Protein AF-A0A160DUE2-F1 (afdb_monomer_lite)

Sequence (131 aa):
MTFVVVSSHEHATGKDLQQPGESVAVFAAKAPAQQRYAERLAAIAAAAQTLRAEDGEAGSTGWAVLLELPVPAVDVDEALETLEIIIEETDDVAGELGDLVLDYSGTVYAAGGDRPLAREQAIDNLQAWLT

Organism: NCBI:txid1300342

Foldseek 3Di:
DKKKKAKFKAKPVRHGPDDPPLGMDIGPDDVVLVVSQVVQVVVSVVVLVVQCVVPVFIKMKMKMWMFDQPDDDPGDVSVLVSVLCQLVVDPCLCPPVVVRTPDMWMWIRGSVDIDTDDPVVVSVVSNVVSD

Radius of gyration: 14.83 Å; chains: 1; bounding box: 33×27×43 Å

Structure (mmCIF, N/CA/C/O backbone):
data_AF-A0A160DUE2-F1
#
_entry.id   AF-A0A160DUE2-F1
#
loop_
_atom_site.group_PDB
_atom_site.id
_atom_site.type_symbol
_atom_site.label_atom_id
_atom_site.label_alt_id
_atom_site.label_comp_id
_atom_site.label_asym_id
_atom_site.label_entity_id
_atom_site.label_seq_id
_atom_site.pdbx_PDB_ins_code
_atom_site.Cartn_x
_atom_site.Cartn_y
_atom_site.Cartn_z
_atom_site.occupancy
_atom_site.B_iso_or_equiv
_atom_site.auth_seq_id
_atom_site.auth_comp_id
_atom_site.auth_asym_id
_atom_site.auth_atom_id
_atom_site.pdbx_PDB_model_num
ATOM 1 N N . MET A 1 1 ? -12.967 0.365 15.811 1.00 85.62 1 MET A N 1
ATOM 2 C CA . MET A 1 1 ? -12.230 -0.292 14.722 1.00 85.62 1 MET A CA 1
ATOM 3 C C . MET A 1 1 ? -11.942 0.762 13.679 1.00 85.62 1 MET A C 1
ATOM 5 O O . MET A 1 1 ? -12.840 1.540 13.363 1.00 85.62 1 MET A O 1
ATOM 9 N N . THR A 1 2 ? -10.700 0.803 13.218 1.00 95.75 2 THR A N 1
ATOM 10 C CA . THR A 1 2 ? -10.201 1.742 12.210 1.00 95.75 2 THR A CA 1
ATOM 11 C C . THR A 1 2 ? -9.542 0.926 11.105 1.00 95.75 2 THR A C 1
ATOM 13 O O . THR A 1 2 ? -8.960 -0.121 11.372 1.00 95.75 2 THR A O 1
ATOM 16 N N . PHE A 1 3 ? -9.662 1.378 9.863 1.00 97.19 3 PHE A N 1
ATOM 17 C CA . PHE A 1 3 ? -9.093 0.712 8.698 1.00 97.19 3 PHE A CA 1
ATOM 18 C C . PHE A 1 3 ? -7.922 1.529 8.175 1.00 97.19 3 PHE A C 1
ATOM 20 O O . PHE A 1 3 ? -8.043 2.745 8.019 1.00 97.19 3 PHE A O 1
ATOM 27 N N . VAL A 1 4 ? -6.809 0.867 7.886 1.00 96.69 4 VAL A N 1
ATOM 28 C CA . VAL A 1 4 ? -5.581 1.520 7.429 1.00 96.69 4 VAL A CA 1
ATOM 29 C C . VAL A 1 4 ? -5.201 0.951 6.076 1.00 96.69 4 VAL A C 1
ATOM 31 O O . VAL A 1 4 ? -5.179 -0.261 5.884 1.00 96.69 4 VAL A O 1
ATOM 34 N N . VAL A 1 5 ? -4.920 1.829 5.123 1.00 96.75 5 VAL A N 1
ATOM 35 C CA . VAL A 1 5 ? -4.316 1.450 3.847 1.00 96.75 5 VAL A CA 1
ATOM 36 C C . VAL A 1 5 ? -2.863 1.871 3.899 1.00 96.75 5 VAL A C 1
ATOM 38 O O . VAL A 1 5 ? -2.594 3.067 3.998 1.00 96.75 5 VAL A O 1
ATOM 41 N N . VAL A 1 6 ? -1.953 0.903 3.809 1.00 95.62 6 VAL A N 1
ATOM 42 C CA . VAL A 1 6 ? -0.519 1.160 3.645 1.00 95.62 6 VAL A CA 1
ATOM 43 C C . VAL A 1 6 ? -0.101 0.730 2.245 1.00 95.62 6 VAL A C 1
ATOM 45 O O . VAL A 1 6 ? -0.579 -0.279 1.728 1.00 95.62 6 VAL A O 1
ATOM 48 N N . SER A 1 7 ? 0.755 1.503 1.589 1.00 95.94 7 SER A N 1
ATOM 49 C CA . SER A 1 7 ? 1.272 1.175 0.264 1.00 95.94 7 SER A CA 1
ATOM 50 C C . SER A 1 7 ? 2.694 1.672 0.069 1.00 95.94 7 SER A C 1
ATOM 52 O O . SER A 1 7 ? 3.043 2.735 0.580 1.00 95.94 7 SER A O 1
ATOM 54 N N . SER A 1 8 ? 3.463 0.929 -0.726 1.00 95.38 8 SER A N 1
ATOM 55 C CA . SER A 1 8 ? 4.794 1.315 -1.199 1.00 95.38 8 SER A CA 1
ATOM 56 C C . SER A 1 8 ? 4.861 1.251 -2.730 1.00 95.38 8 SER A C 1
ATOM 58 O O . SER A 1 8 ? 4.233 0.380 -3.348 1.00 95.38 8 SER A O 1
ATOM 60 N N . HIS A 1 9 ? 5.619 2.152 -3.360 1.00 96.19 9 HIS A N 1
ATOM 61 C CA . HIS A 1 9 ? 6.040 2.025 -4.758 1.00 96.19 9 HIS A CA 1
ATOM 62 C C . HIS A 1 9 ? 7.482 2.487 -4.929 1.00 96.19 9 HIS A C 1
ATOM 64 O O . HIS A 1 9 ? 7.786 3.672 -4.863 1.00 96.19 9 HIS A O 1
ATOM 70 N N . GLU A 1 10 ? 8.364 1.541 -5.217 1.00 95.12 10 GLU A N 1
ATOM 71 C CA . GLU A 1 10 ? 9.802 1.766 -5.272 1.00 95.12 10 GLU A CA 1
ATOM 72 C C . GLU A 1 10 ? 10.358 1.414 -6.646 1.00 95.12 10 GLU A C 1
ATOM 74 O O . GLU A 1 10 ? 10.023 0.391 -7.246 1.00 95.12 10 GLU A O 1
ATOM 79 N N . HIS A 1 11 ? 11.263 2.246 -7.144 1.00 94.69 11 HIS A N 1
ATOM 80 C CA . HIS A 1 11 ? 12.100 1.918 -8.286 1.00 94.69 11 HIS A CA 1
ATOM 81 C C . HIS A 1 11 ? 13.023 0.738 -7.950 1.00 94.69 11 HIS A C 1
ATOM 83 O O . HIS A 1 11 ? 13.437 0.577 -6.805 1.00 94.69 11 HIS A O 1
ATOM 89 N N . ALA A 1 12 ? 13.471 -0.019 -8.952 1.00 91.25 12 ALA A N 1
ATOM 90 C CA . ALA A 1 12 ? 14.433 -1.116 -8.772 1.00 91.25 12 ALA A CA 1
ATOM 91 C C . ALA A 1 12 ? 15.774 -0.688 -8.131 1.00 91.25 12 ALA A C 1
ATOM 93 O O . ALA A 1 12 ? 16.545 -1.528 -7.679 1.00 91.25 12 ALA A O 1
ATOM 94 N N . THR A 1 13 ? 16.057 0.616 -8.081 1.00 90.75 13 THR A N 1
ATOM 95 C CA . THR A 1 13 ? 17.227 1.200 -7.404 1.00 90.75 13 THR A CA 1
ATOM 96 C C . THR A 1 13 ? 16.963 1.574 -5.940 1.00 90.75 13 THR A C 1
ATOM 98 O O . THR A 1 13 ? 17.814 2.213 -5.331 1.00 90.75 13 THR A O 1
ATOM 101 N N . GLY A 1 14 ? 15.781 1.267 -5.397 1.00 87.19 14 GLY A N 1
ATOM 102 C CA . GLY A 1 14 ? 15.354 1.647 -4.044 1.00 87.19 14 GLY A CA 1
ATOM 103 C C . GLY A 1 14 ? 14.887 3.100 -3.908 1.00 87.19 14 GLY A C 1
ATOM 104 O O . GLY A 1 14 ? 14.733 3.599 -2.800 1.00 87.19 14 GLY A O 1
ATOM 105 N N . LYS A 1 15 ? 14.691 3.817 -5.024 1.00 91.00 15 LYS A N 1
ATOM 106 C CA . LYS A 1 15 ? 14.132 5.175 -4.994 1.00 91.00 15 LYS A CA 1
ATOM 107 C C . LYS A 1 15 ? 12.619 5.089 -4.791 1.00 91.00 15 LYS A C 1
ATOM 109 O O . LYS A 1 15 ? 11.950 4.492 -5.631 1.00 91.00 15 LYS A O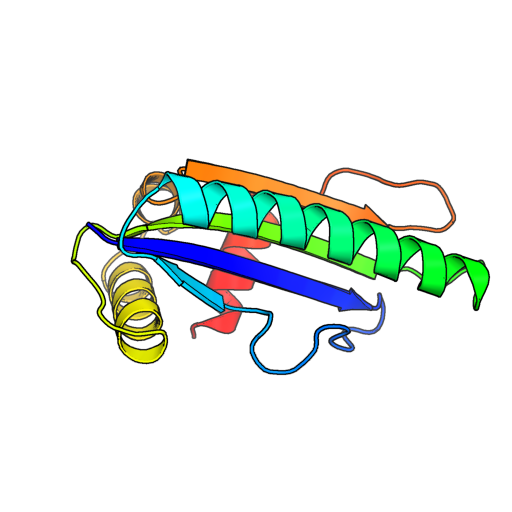 1
ATOM 114 N N . ASP A 1 16 ? 12.096 5.749 -3.765 1.00 92.06 16 ASP A N 1
ATOM 115 C CA . ASP A 1 16 ? 10.653 5.930 -3.582 1.00 92.06 16 ASP A CA 1
ATOM 116 C C . ASP A 1 16 ? 10.047 6.746 -4.743 1.00 92.06 16 ASP A C 1
ATOM 118 O O . ASP A 1 16 ? 10.600 7.767 -5.181 1.00 92.06 16 ASP A O 1
ATOM 122 N N . LEU A 1 17 ? 8.942 6.248 -5.291 1.00 93.12 17 LEU A N 1
ATOM 123 C CA . LEU A 1 17 ? 8.199 6.837 -6.403 1.00 93.12 17 LEU A CA 1
ATOM 124 C C . LEU A 1 17 ? 6.868 7.460 -5.962 1.00 93.12 17 LEU A C 1
ATOM 126 O O . LEU A 1 17 ? 6.190 8.078 -6.789 1.00 93.12 17 LEU A O 1
ATOM 130 N N . GLN A 1 18 ? 6.488 7.326 -4.693 1.00 92.44 18 GLN A N 1
ATOM 131 C CA . GLN A 1 18 ? 5.261 7.902 -4.158 1.00 92.44 18 GLN A CA 1
ATOM 132 C C . GLN A 1 18 ? 5.415 9.386 -3.836 1.00 92.44 18 GLN A C 1
ATOM 134 O O . GLN A 1 18 ? 6.503 9.903 -3.573 1.00 92.44 18 GLN A O 1
ATOM 139 N N . GLN A 1 19 ? 4.290 10.097 -3.854 1.00 89.06 19 GLN A N 1
ATOM 140 C CA . GLN A 1 19 ? 4.231 11.450 -3.315 1.00 89.06 19 GLN A CA 1
ATOM 141 C C . GLN A 1 19 ? 4.107 11.409 -1.783 1.00 89.06 19 GLN A C 1
ATOM 143 O O . GLN A 1 19 ? 3.492 10.485 -1.238 1.00 89.06 19 GLN A O 1
ATOM 148 N N . PRO A 1 20 ? 4.614 12.433 -1.070 1.00 83.56 20 PRO A N 1
ATOM 149 C CA . PRO A 1 20 ? 4.425 12.544 0.371 1.00 83.56 20 PRO A CA 1
ATOM 150 C C . PRO A 1 20 ? 2.948 12.415 0.771 1.00 83.56 20 PRO A C 1
ATOM 152 O O . PRO A 1 20 ? 2.084 13.090 0.209 1.00 83.56 20 PRO A O 1
ATOM 155 N N . GLY A 1 21 ? 2.665 11.549 1.747 1.00 83.25 21 GLY A N 1
ATOM 156 C CA . GLY A 1 21 ? 1.310 11.297 2.250 1.00 83.25 21 GLY A CA 1
ATOM 157 C C . GLY A 1 21 ? 0.479 10.299 1.432 1.00 83.25 21 GLY A C 1
ATOM 158 O O . GLY A 1 21 ? -0.677 10.058 1.771 1.00 83.25 21 GLY A O 1
ATOM 159 N N . GLU A 1 22 ? 1.021 9.690 0.371 1.00 89.00 22 GLU A N 1
ATOM 160 C CA . GLU A 1 22 ? 0.323 8.605 -0.334 1.00 89.00 22 GLU A CA 1
ATOM 161 C C . GLU A 1 22 ? 0.444 7.249 0.364 1.00 89.00 22 GLU A C 1
ATOM 163 O O . GLU A 1 22 ? -0.414 6.389 0.150 1.00 89.00 22 GLU A O 1
ATOM 168 N N . SER A 1 23 ? 1.493 7.069 1.170 1.00 91.94 23 SER A N 1
ATOM 169 C CA . SER A 1 23 ? 1.885 5.775 1.723 1.00 91.94 23 SER A CA 1
ATOM 170 C C . SER A 1 23 ? 0.906 5.245 2.759 1.00 91.94 23 SER A C 1
ATOM 172 O O . SER A 1 23 ? 0.688 4.041 2.784 1.00 91.94 23 SER A O 1
ATOM 174 N N . VAL A 1 24 ? 0.274 6.110 3.562 1.00 95.50 24 VAL A N 1
ATOM 175 C CA . VAL A 1 24 ? -0.632 5.696 4.644 1.00 95.50 24 VAL A CA 1
ATOM 176 C C . VAL A 1 24 ? -1.906 6.530 4.636 1.00 95.50 24 VAL A C 1
ATOM 178 O O . VAL A 1 24 ? -1.863 7.753 4.522 1.00 95.50 24 VAL A O 1
ATOM 181 N N . ALA A 1 25 ? -3.054 5.870 4.765 1.00 95.88 25 ALA A N 1
ATOM 182 C CA . ALA A 1 25 ? -4.347 6.524 4.919 1.00 95.88 25 ALA A CA 1
ATOM 183 C C . ALA A 1 25 ? -5.224 5.778 5.930 1.00 95.88 25 ALA A C 1
ATOM 185 O O . ALA A 1 25 ? -5.280 4.549 5.925 1.00 95.88 25 ALA A O 1
ATOM 186 N N . VAL A 1 26 ? -5.938 6.538 6.761 1.00 97.00 26 VAL A N 1
ATOM 187 C CA . VAL A 1 26 ? -6.721 6.032 7.895 1.00 97.00 26 VAL A CA 1
ATOM 188 C C . VAL A 1 26 ? -8.203 6.335 7.692 1.00 97.00 26 VAL A C 1
ATOM 190 O O . VAL A 1 26 ? -8.577 7.428 7.265 1.00 97.00 26 VAL A O 1
ATOM 193 N N . PHE A 1 27 ? -9.062 5.359 7.985 1.00 97.31 27 PHE A N 1
ATOM 194 C CA . PHE A 1 27 ? -10.497 5.429 7.728 1.00 97.31 27 PHE A CA 1
ATOM 195 C C . PHE A 1 27 ? -11.313 4.881 8.897 1.00 97.31 27 PHE A C 1
ATOM 197 O O . PHE A 1 27 ? -11.083 3.775 9.378 1.00 97.31 27 PHE A O 1
ATOM 204 N N . ALA A 1 28 ? -12.374 5.593 9.274 1.00 96.38 28 ALA A N 1
ATOM 205 C CA . ALA A 1 28 ? -13.329 5.127 10.283 1.00 96.38 28 ALA A CA 1
ATOM 206 C C . ALA A 1 28 ? -14.286 4.023 9.775 1.00 96.38 28 ALA A C 1
ATOM 208 O O . ALA A 1 28 ? -15.080 3.484 10.544 1.00 96.38 28 ALA A O 1
ATOM 209 N N . ALA A 1 29 ? -14.266 3.708 8.474 1.00 96.31 29 ALA A N 1
ATOM 210 C CA . ALA A 1 29 ? -15.165 2.737 7.858 1.00 96.31 29 ALA A CA 1
ATOM 211 C C . ALA A 1 29 ? -14.475 1.936 6.746 1.00 96.31 29 ALA A C 1
ATOM 213 O O . ALA A 1 29 ? -13.632 2.456 6.016 1.00 96.31 29 ALA A O 1
ATOM 214 N N . LYS A 1 30 ? -14.902 0.680 6.569 1.00 97.19 30 LYS A N 1
ATOM 215 C CA . LYS A 1 30 ? -14.295 -0.263 5.619 1.00 97.19 30 LYS A CA 1
ATOM 216 C C . LYS A 1 30 ? -14.462 0.148 4.157 1.00 97.19 30 LYS A C 1
ATOM 218 O O . LYS A 1 30 ? -13.520 0.052 3.384 1.00 97.19 30 LYS A O 1
ATOM 223 N N . ALA A 1 31 ? -15.650 0.611 3.770 1.00 98.00 31 ALA A N 1
ATOM 224 C CA . ALA A 1 31 ? -15.956 0.944 2.377 1.00 98.00 31 ALA A CA 1
ATOM 225 C C . ALA A 1 31 ? -15.015 2.011 1.768 1.00 98.00 31 ALA A C 1
ATOM 227 O O . ALA A 1 31 ? -14.438 1.741 0.714 1.00 98.00 31 ALA A O 1
ATOM 228 N N . PRO A 1 32 ? -14.788 3.184 2.398 1.00 98.06 32 PRO A N 1
ATOM 229 C CA . PRO A 1 32 ? -13.829 4.154 1.866 1.00 98.06 32 PRO A CA 1
ATOM 230 C C . PRO A 1 32 ? -12.380 3.643 1.902 1.00 98.06 32 PRO A C 1
ATOM 232 O O . PRO A 1 32 ? -11.609 3.971 1.005 1.00 98.06 32 PRO A O 1
ATOM 235 N N . ALA A 1 33 ? -12.018 2.787 2.865 1.00 97.88 33 ALA A N 1
ATOM 236 C CA . ALA A 1 33 ? -10.699 2.154 2.893 1.00 97.88 33 ALA A CA 1
ATOM 237 C C . ALA A 1 33 ? -10.496 1.200 1.703 1.00 97.88 33 ALA A C 1
ATOM 239 O O . ALA A 1 33 ? -9.469 1.255 1.032 1.00 97.88 33 ALA A O 1
ATOM 240 N N . GLN A 1 34 ? -11.500 0.381 1.376 1.00 98.38 34 GLN A N 1
ATOM 241 C CA . GLN A 1 34 ? -11.480 -0.494 0.197 1.00 98.38 34 GLN A CA 1
ATOM 242 C C . GLN A 1 34 ? -11.397 0.302 -1.108 1.00 98.38 34 GLN A C 1
ATOM 244 O O . GLN A 1 34 ? -10.669 -0.083 -2.022 1.00 98.38 34 GLN A O 1
ATOM 249 N N . GLN A 1 35 ? -12.111 1.428 -1.191 1.00 98.25 35 GLN A N 1
ATOM 250 C CA . GLN A 1 35 ? -12.001 2.327 -2.335 1.00 98.25 35 GLN A CA 1
ATOM 251 C C . GLN A 1 35 ? -10.574 2.880 -2.460 1.00 98.25 35 GLN A C 1
ATOM 253 O O . GLN A 1 35 ? -9.974 2.770 -3.529 1.00 98.25 35 GLN A O 1
ATOM 258 N N . ARG A 1 36 ? -9.999 3.408 -1.370 1.00 97.62 36 ARG A N 1
ATOM 259 C CA . ARG A 1 36 ? -8.626 3.934 -1.366 1.00 97.62 36 ARG A CA 1
ATOM 260 C C . ARG A 1 36 ? -7.596 2.872 -1.738 1.00 97.62 36 ARG A C 1
ATOM 262 O O . ARG A 1 36 ? -6.654 3.163 -2.471 1.00 97.62 36 ARG A O 1
ATOM 269 N N . TYR A 1 37 ? -7.776 1.656 -1.239 1.00 98.00 37 TYR A N 1
ATOM 270 C CA . TYR A 1 37 ? -6.935 0.510 -1.556 1.00 98.00 37 TYR A CA 1
ATOM 271 C C . TYR A 1 37 ? -6.922 0.225 -3.067 1.00 98.00 37 TYR A C 1
ATOM 273 O O . TYR A 1 37 ? -5.855 0.191 -3.683 1.00 98.00 37 TYR A O 1
ATOM 281 N N . ALA A 1 38 ? -8.099 0.133 -3.694 1.00 97.94 38 ALA A N 1
ATOM 282 C CA . ALA A 1 38 ? -8.214 -0.067 -5.138 1.00 97.94 38 ALA A CA 1
ATOM 283 C C . ALA A 1 38 ? -7.619 1.103 -5.947 1.00 97.94 38 ALA A C 1
ATOM 285 O O . ALA A 1 38 ? -6.910 0.883 -6.931 1.00 97.94 38 ALA A O 1
ATOM 286 N N . GLU A 1 39 ? -7.861 2.344 -5.515 1.00 97.31 39 GLU A N 1
ATOM 287 C CA . GLU A 1 39 ? -7.276 3.544 -6.126 1.00 97.31 39 GLU A CA 1
ATOM 288 C C . GLU A 1 39 ? -5.747 3.518 -6.073 1.00 97.31 39 GLU A C 1
ATOM 290 O O . GLU A 1 39 ? -5.094 3.847 -7.067 1.00 97.31 39 GLU A O 1
ATOM 295 N N . ARG A 1 40 ? -5.157 3.091 -4.947 1.00 97.19 40 ARG A N 1
ATOM 296 C CA . ARG A 1 40 ? -3.700 2.992 -4.839 1.00 97.19 40 ARG A CA 1
ATOM 297 C C . ARG A 1 40 ? -3.117 1.939 -5.756 1.00 97.19 40 ARG A C 1
ATOM 299 O O . ARG A 1 40 ? -2.133 2.237 -6.428 1.00 97.19 40 ARG A O 1
ATOM 306 N N . LEU A 1 41 ? -3.717 0.756 -5.833 1.00 96.94 41 LEU A N 1
ATOM 307 C CA . LEU A 1 41 ? -3.251 -0.282 -6.752 1.00 96.94 41 LEU A CA 1
ATOM 308 C C . LEU A 1 41 ? -3.279 0.200 -8.207 1.00 96.94 41 LEU A C 1
ATOM 310 O O . LEU A 1 41 ? -2.302 0.023 -8.935 1.00 96.94 41 LEU A O 1
ATOM 314 N N . ALA A 1 42 ? -4.360 0.871 -8.612 1.00 97.38 42 ALA A N 1
ATOM 315 C CA . ALA A 1 42 ? -4.478 1.435 -9.952 1.00 97.38 42 ALA A CA 1
ATOM 316 C C . ALA A 1 42 ? -3.414 2.512 -10.225 1.00 97.38 42 ALA A C 1
ATOM 318 O O . ALA A 1 42 ? -2.791 2.510 -11.286 1.00 97.38 42 ALA A O 1
ATOM 319 N N . ALA A 1 43 ? -3.172 3.406 -9.264 1.00 96.62 43 ALA A N 1
ATOM 320 C CA . ALA A 1 43 ? -2.174 4.463 -9.394 1.00 96.62 43 ALA A CA 1
ATOM 321 C C . ALA A 1 43 ? -0.736 3.916 -9.463 1.00 96.62 43 ALA A C 1
ATOM 323 O O . ALA A 1 43 ? 0.048 4.386 -10.284 1.00 96.62 43 ALA A O 1
ATOM 324 N N . ILE A 1 44 ? -0.404 2.893 -8.667 1.00 97.06 44 ILE A N 1
ATOM 325 C CA . ILE A 1 44 ? 0.892 2.195 -8.727 1.00 97.06 44 ILE A CA 1
ATOM 326 C C . ILE A 1 44 ? 1.088 1.558 -10.106 1.00 97.06 44 ILE A C 1
ATOM 328 O O . ILE A 1 44 ? 2.123 1.754 -10.741 1.00 97.06 44 ILE A O 1
ATOM 332 N N . ALA A 1 45 ? 0.087 0.822 -10.597 1.00 96.38 45 ALA A N 1
ATOM 333 C CA . ALA A 1 45 ? 0.165 0.171 -11.901 1.00 96.38 45 ALA A CA 1
ATOM 334 C C . ALA A 1 45 ? 0.336 1.193 -13.039 1.00 96.38 45 ALA A C 1
ATOM 336 O O . ALA A 1 45 ? 1.166 0.993 -13.926 1.00 96.38 45 ALA A O 1
ATOM 337 N N . ALA A 1 46 ? -0.396 2.310 -12.992 1.00 96.19 46 ALA A N 1
ATOM 338 C CA . ALA A 1 46 ? -0.260 3.394 -13.962 1.00 96.19 46 ALA A CA 1
ATOM 339 C C . ALA A 1 46 ? 1.137 4.036 -13.914 1.00 96.19 46 ALA A C 1
ATOM 341 O O . ALA A 1 46 ? 1.762 4.224 -14.955 1.00 96.19 46 ALA A O 1
ATOM 342 N N . ALA A 1 47 ? 1.666 4.314 -12.719 1.00 95.00 47 ALA A N 1
ATOM 343 C CA . ALA A 1 47 ? 3.009 4.868 -12.557 1.00 95.00 47 ALA A CA 1
ATOM 344 C C . ALA A 1 47 ? 4.096 3.908 -13.073 1.00 95.00 47 ALA A C 1
ATOM 346 O O . ALA A 1 47 ? 5.020 4.337 -13.761 1.00 95.00 47 ALA A O 1
ATOM 347 N N . ALA A 1 48 ? 3.962 2.603 -12.821 1.00 95.19 48 ALA A N 1
ATOM 348 C CA . ALA A 1 48 ? 4.876 1.590 -13.345 1.00 95.19 48 ALA A CA 1
ATOM 349 C C . ALA A 1 48 ? 4.813 1.448 -14.879 1.00 95.19 48 ALA A C 1
ATOM 351 O O . ALA A 1 48 ? 5.812 1.095 -15.509 1.00 95.19 48 ALA A O 1
ATOM 352 N N . GLN A 1 49 ? 3.654 1.702 -15.495 1.00 93.50 49 GLN A N 1
ATOM 353 C CA . GLN A 1 49 ? 3.521 1.763 -16.955 1.00 93.50 49 GLN A CA 1
ATOM 354 C C . GLN A 1 49 ? 4.197 3.011 -17.530 1.00 93.50 49 GLN A C 1
ATOM 356 O O . GLN A 1 49 ? 4.928 2.894 -18.509 1.00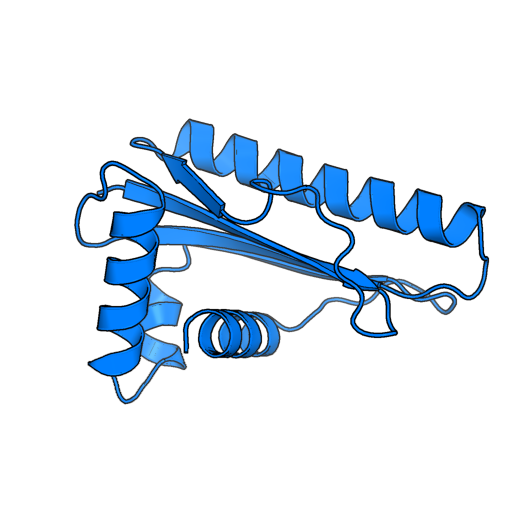 93.50 49 GLN A O 1
ATOM 361 N N . THR A 1 50 ? 4.002 4.179 -16.910 1.00 94.19 50 THR A N 1
ATOM 362 C CA . THR A 1 50 ? 4.676 5.426 -17.310 1.00 94.19 50 THR A CA 1
ATOM 363 C C . THR A 1 50 ? 6.190 5.283 -17.228 1.00 94.19 50 THR A C 1
ATOM 365 O O . THR A 1 50 ? 6.878 5.568 -18.202 1.00 94.19 50 THR A O 1
ATOM 368 N N . LEU A 1 51 ? 6.699 4.753 -16.111 1.00 92.38 51 LEU A N 1
ATOM 369 C CA . LEU A 1 51 ? 8.127 4.515 -15.911 1.00 92.38 51 LEU A CA 1
ATOM 370 C C . LEU A 1 51 ? 8.720 3.650 -17.036 1.00 92.38 51 LEU A C 1
ATOM 372 O O . LEU A 1 51 ? 9.750 3.999 -17.599 1.00 92.38 51 LEU A O 1
ATOM 376 N N . ARG A 1 52 ? 8.031 2.566 -17.413 1.00 90.56 52 ARG A N 1
ATOM 377 C CA . ARG A 1 52 ? 8.450 1.692 -18.521 1.00 90.56 52 ARG A CA 1
ATOM 378 C C . ARG A 1 52 ? 8.348 2.348 -19.896 1.00 90.56 52 ARG A C 1
ATOM 380 O O . ARG A 1 52 ? 9.117 2.019 -20.792 1.00 90.56 52 ARG A O 1
ATOM 387 N N . ALA A 1 53 ? 7.384 3.242 -20.097 1.00 90.88 53 ALA A N 1
ATOM 388 C CA . ALA A 1 53 ? 7.261 3.984 -21.348 1.00 90.88 53 ALA A CA 1
ATOM 389 C C . ALA A 1 53 ? 8.399 5.005 -21.525 1.00 90.88 53 ALA A C 1
ATOM 391 O O . ALA A 1 53 ? 8.809 5.270 -22.655 1.00 90.88 53 ALA A O 1
ATOM 392 N N . GLU A 1 54 ? 8.899 5.567 -20.423 1.00 92.38 54 GLU A N 1
ATOM 393 C CA . GLU A 1 54 ? 10.024 6.507 -20.404 1.00 92.38 54 GLU A CA 1
ATOM 394 C C . GLU A 1 54 ? 11.380 5.792 -20.492 1.00 92.38 54 GLU A C 1
ATOM 396 O O . GLU A 1 54 ? 12.273 6.251 -21.207 1.00 92.38 54 GLU A O 1
ATOM 401 N N . ASP A 1 55 ? 11.515 4.653 -19.813 1.00 88.25 55 ASP A N 1
ATOM 402 C CA . ASP A 1 55 ? 12.701 3.800 -19.816 1.00 88.25 55 ASP A CA 1
ATOM 403 C C . ASP A 1 55 ? 12.282 2.324 -19.894 1.00 88.25 55 ASP A C 1
ATOM 405 O O . ASP A 1 55 ? 11.824 1.729 -18.919 1.00 88.25 55 ASP A O 1
ATOM 409 N N . GLY A 1 56 ? 12.442 1.723 -21.078 1.00 81.31 56 GLY A N 1
ATOM 410 C CA . GLY A 1 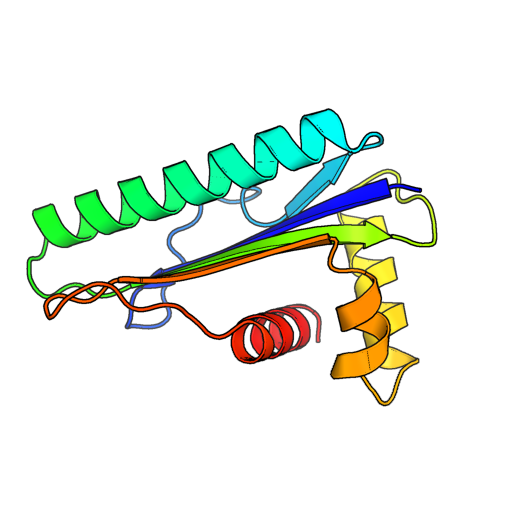56 ? 11.963 0.369 -21.385 1.00 81.31 56 GLY A CA 1
ATOM 411 C C . GLY A 1 56 ? 12.543 -0.742 -20.505 1.00 81.31 56 GLY A C 1
ATOM 412 O O . GLY A 1 56 ? 11.942 -1.812 -20.417 1.00 81.31 56 GLY A O 1
ATOM 413 N N . GLU A 1 57 ? 13.669 -0.488 -19.835 1.00 86.25 57 GLU A N 1
ATOM 414 C CA . GLU A 1 57 ? 14.308 -1.431 -18.911 1.00 86.25 57 GLU A CA 1
ATOM 415 C C . GLU A 1 57 ? 14.029 -1.102 -17.435 1.00 86.25 57 GLU A C 1
ATOM 417 O O . GLU A 1 57 ? 14.414 -1.866 -16.544 1.00 86.25 57 GLU A O 1
ATOM 422 N N . ALA A 1 58 ? 13.347 0.012 -17.143 1.00 87.00 58 ALA A N 1
ATOM 423 C CA . ALA A 1 58 ? 13.076 0.422 -15.776 1.00 87.00 58 ALA A CA 1
ATOM 424 C C . ALA A 1 58 ? 12.137 -0.561 -15.065 1.00 87.00 58 ALA A C 1
ATOM 426 O O . ALA A 1 58 ? 11.038 -0.892 -15.524 1.00 87.00 58 ALA A O 1
ATOM 427 N N . GLY A 1 59 ? 12.590 -1.020 -13.899 1.00 93.62 59 GLY A N 1
ATOM 428 C CA . GLY A 1 59 ? 11.829 -1.877 -13.001 1.00 93.62 59 GLY A CA 1
ATOM 429 C C . GLY A 1 59 ? 11.299 -1.107 -11.797 1.00 93.62 59 GLY A C 1
ATOM 430 O O . GLY A 1 59 ? 11.910 -0.142 -11.336 1.00 93.62 59 GLY A O 1
ATOM 431 N N . SER A 1 60 ? 10.181 -1.565 -11.245 1.00 96.44 60 SER A N 1
ATOM 432 C CA . SER A 1 60 ? 9.681 -1.096 -9.952 1.00 96.44 60 SER A CA 1
ATOM 433 C C . SER A 1 60 ? 8.942 -2.202 -9.210 1.00 96.44 60 SER A C 1
ATOM 435 O O . SER A 1 60 ? 8.490 -3.178 -9.805 1.00 96.44 60 SER A O 1
ATOM 437 N N . THR A 1 61 ? 8.801 -2.045 -7.905 1.00 96.38 61 THR A N 1
ATOM 438 C CA . THR A 1 61 ? 7.991 -2.912 -7.056 1.00 96.38 61 THR A CA 1
ATOM 439 C C . THR A 1 61 ? 6.938 -2.047 -6.402 1.00 96.38 61 THR A C 1
ATOM 441 O O . THR A 1 61 ? 7.264 -1.003 -5.849 1.00 96.38 61 THR A O 1
ATOM 444 N N . GLY A 1 62 ? 5.677 -2.455 -6.461 1.00 96.19 62 GLY A N 1
ATOM 445 C CA . GLY A 1 62 ? 4.617 -1.721 -5.790 1.00 96.19 62 GLY A CA 1
ATOM 446 C C . GLY A 1 62 ? 3.601 -2.646 -5.155 1.00 96.19 62 GLY A C 1
ATOM 447 O O . GLY A 1 62 ? 3.243 -3.675 -5.730 1.00 96.19 62 GLY A O 1
ATOM 448 N N . TRP A 1 63 ? 3.150 -2.281 -3.963 1.00 96.62 63 TRP A N 1
ATOM 449 C CA . TRP A 1 63 ? 2.209 -3.067 -3.182 1.00 96.62 63 TRP A CA 1
ATOM 450 C C . TRP A 1 63 ? 1.308 -2.179 -2.332 1.00 96.62 63 TRP A C 1
ATOM 452 O O . TRP A 1 63 ? 1.642 -1.038 -2.017 1.00 96.62 63 TRP A O 1
ATOM 462 N N . ALA A 1 64 ? 0.150 -2.719 -1.970 1.00 97.00 64 ALA A N 1
ATOM 463 C CA . ALA A 1 64 ? -0.746 -2.131 -0.992 1.00 97.00 64 ALA A CA 1
ATOM 464 C C . ALA A 1 64 ? -1.307 -3.220 -0.076 1.00 97.00 64 ALA A C 1
ATOM 466 O O . ALA A 1 64 ? -1.532 -4.361 -0.498 1.00 97.00 64 ALA A O 1
ATOM 467 N N . VAL A 1 65 ? -1.582 -2.838 1.165 1.00 95.75 65 VAL A N 1
ATOM 468 C CA . VAL A 1 65 ? -2.230 -3.658 2.183 1.00 95.75 65 VAL A CA 1
ATOM 469 C C . VAL A 1 65 ? -3.383 -2.874 2.800 1.00 95.75 65 VAL A C 1
ATOM 471 O O . VAL A 1 65 ? -3.281 -1.666 3.027 1.00 95.75 65 VAL A O 1
ATOM 474 N N . LEU A 1 66 ? -4.496 -3.561 3.033 1.00 96.75 66 LEU A N 1
ATOM 475 C CA . LEU A 1 66 ? -5.630 -3.059 3.796 1.00 96.75 66 LEU A CA 1
ATOM 476 C C . LEU A 1 66 ? -5.651 -3.777 5.143 1.00 96.75 66 LEU A C 1
ATOM 478 O O . LEU A 1 66 ? -5.761 -5.000 5.184 1.00 96.75 66 LEU A O 1
ATOM 482 N N . LEU A 1 67 ? -5.578 -3.009 6.223 1.00 95.44 67 LEU A N 1
ATOM 483 C CA . LEU A 1 67 ? -5.513 -3.481 7.602 1.00 95.44 67 LEU A CA 1
ATOM 484 C C . LEU A 1 67 ? -6.775 -3.066 8.368 1.00 95.44 67 LEU A C 1
ATOM 486 O O . LEU A 1 67 ? -7.345 -2.001 8.112 1.00 95.44 67 LEU A O 1
ATOM 490 N N . GLU A 1 68 ? -7.184 -3.878 9.335 1.00 95.81 68 GLU A N 1
ATOM 491 C CA . GLU A 1 68 ? -8.179 -3.541 10.353 1.00 95.81 68 GLU A CA 1
ATOM 492 C C . GLU A 1 68 ? -7.503 -3.500 11.722 1.00 95.81 68 GLU A C 1
ATOM 494 O O . GLU A 1 68 ? -7.066 -4.525 12.235 1.00 95.81 68 GLU A O 1
ATOM 499 N N . LEU A 1 69 ? -7.410 -2.309 12.317 1.00 93.38 69 LEU A N 1
ATOM 500 C CA . LEU A 1 69 ? -6.799 -2.148 13.630 1.00 93.38 69 LEU A CA 1
ATOM 501 C C . LEU A 1 69 ? -7.757 -2.595 14.746 1.00 93.38 69 LEU A C 1
ATOM 503 O O . LEU A 1 69 ? -8.945 -2.223 14.728 1.00 93.38 69 LEU A O 1
ATOM 507 N N . PRO A 1 70 ? -7.240 -3.308 15.768 1.00 88.38 70 PRO A N 1
ATOM 508 C CA . PRO A 1 70 ? -8.037 -3.753 16.910 1.00 88.38 70 PRO A CA 1
ATOM 509 C C . PRO A 1 70 ? -8.467 -2.573 17.793 1.00 88.38 70 PRO A C 1
ATOM 511 O O . PRO A 1 70 ? -9.536 -2.606 18.409 1.00 88.38 70 PRO A O 1
ATOM 514 N N . VAL A 1 71 ? -7.675 -1.496 17.800 1.00 88.75 71 VAL A N 1
ATOM 515 C CA . VAL A 1 71 ? -7.941 -0.246 18.517 1.00 88.75 71 VAL A CA 1
ATOM 516 C C . VAL A 1 71 ? -8.258 0.861 17.502 1.00 88.75 71 VAL A C 1
ATOM 518 O O . VAL A 1 71 ? -7.635 0.920 16.441 1.00 88.75 71 VAL A O 1
ATOM 521 N N . PRO A 1 72 ? -9.270 1.716 17.746 1.00 91.44 72 PRO A N 1
ATOM 522 C CA . PRO A 1 72 ? -9.512 2.862 16.881 1.00 91.44 72 PRO A CA 1
ATOM 523 C C . PRO A 1 72 ? -8.340 3.850 16.938 1.00 91.44 72 PRO A C 1
ATOM 525 O O . PRO A 1 72 ? -8.029 4.325 18.021 1.00 91.44 72 PRO A O 1
ATOM 528 N N . ALA A 1 73 ? -7.782 4.197 15.781 1.00 92.75 73 ALA A N 1
ATOM 529 C CA . ALA A 1 73 ? -6.874 5.330 15.608 1.00 92.75 73 ALA A CA 1
ATOM 530 C C . ALA A 1 73 ? -7.612 6.516 14.968 1.00 92.75 73 ALA A C 1
ATOM 532 O O . ALA A 1 73 ? -8.476 6.317 14.099 1.00 92.75 73 ALA A O 1
ATOM 533 N N . VAL A 1 74 ? -7.294 7.732 15.412 1.00 90.06 74 VAL A N 1
ATOM 534 C CA . VAL A 1 74 ? -7.910 8.994 14.976 1.00 90.06 74 VAL A CA 1
ATOM 535 C C 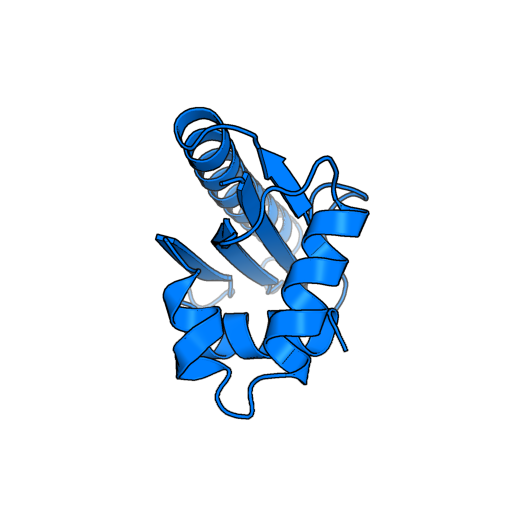. VAL A 1 74 ? -7.167 9.599 13.784 1.00 90.06 74 VAL A C 1
ATOM 537 O O . VAL A 1 74 ? -7.792 10.240 12.934 1.00 90.06 74 VAL A O 1
ATOM 540 N N . ASP A 1 75 ? -5.861 9.365 13.687 1.00 93.50 75 ASP A N 1
ATOM 541 C CA . ASP A 1 75 ? -5.000 9.860 12.617 1.00 93.50 75 ASP A CA 1
ATOM 542 C C . ASP A 1 75 ? -3.921 8.840 12.212 1.00 93.50 75 ASP A C 1
ATOM 544 O O . ASP A 1 75 ? -3.947 7.677 12.619 1.00 93.50 75 ASP A O 1
ATOM 548 N N . VAL A 1 76 ? -3.036 9.264 11.305 1.00 93.75 76 VAL A N 1
ATOM 549 C CA . VAL A 1 76 ? -1.949 8.433 10.775 1.00 93.75 76 VAL A CA 1
ATOM 550 C C . VAL A 1 76 ? -0.930 8.110 11.859 1.00 93.75 76 VAL A C 1
ATOM 552 O O . VAL A 1 76 ? -0.501 6.966 11.925 1.00 93.75 76 VAL A O 1
ATOM 555 N N . ASP A 1 77 ? -0.572 9.074 12.704 1.00 93.50 77 ASP A N 1
ATOM 556 C CA . ASP A 1 77 ? 0.485 8.895 13.699 1.00 93.50 77 ASP A CA 1
ATOM 557 C C . ASP A 1 77 ? 0.055 7.853 14.743 1.00 93.50 77 ASP A C 1
ATOM 559 O O . ASP A 1 77 ? 0.781 6.894 14.984 1.00 93.50 77 ASP A O 1
ATOM 563 N N . GLU A 1 78 ? -1.176 7.948 15.257 1.00 94.56 78 GLU A N 1
ATOM 564 C CA . GLU A 1 78 ? -1.734 6.961 1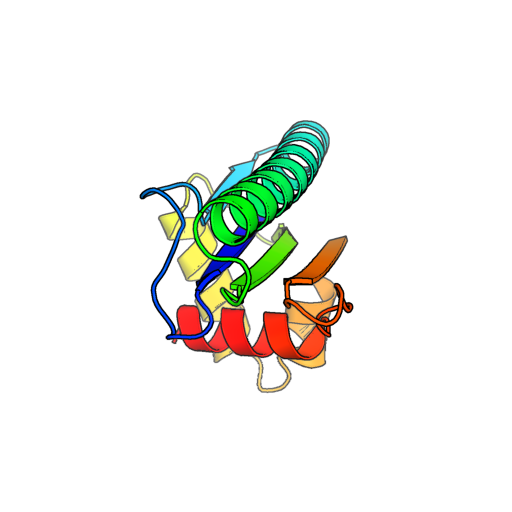6.195 1.00 94.56 78 GLU A CA 1
ATOM 565 C C . GLU A 1 78 ? -1.901 5.574 15.548 1.00 94.56 78 GLU A C 1
ATOM 567 O O . GLU A 1 78 ? -1.711 4.539 16.191 1.00 94.56 78 GLU A O 1
ATOM 572 N N . ALA A 1 79 ? -2.248 5.526 14.256 1.00 92.88 79 ALA A N 1
ATOM 573 C CA . ALA A 1 79 ? -2.349 4.266 13.525 1.00 92.88 79 ALA A CA 1
ATOM 574 C C . ALA A 1 79 ? -0.982 3.591 13.359 1.00 92.88 79 ALA A C 1
ATOM 576 O O . ALA A 1 79 ? -0.896 2.369 13.469 1.00 92.88 79 ALA A O 1
ATOM 577 N N . LEU A 1 80 ? 0.068 4.372 13.094 1.00 91.62 80 LEU A N 1
ATOM 578 C CA . LEU A 1 80 ? 1.436 3.877 12.975 1.00 91.62 80 LEU A CA 1
ATOM 579 C C . LEU A 1 80 ? 1.989 3.429 14.324 1.00 91.62 80 LEU A C 1
ATOM 581 O O . LEU A 1 80 ? 2.498 2.318 14.399 1.00 91.62 80 LEU A O 1
ATOM 585 N N . GLU A 1 81 ? 1.786 4.213 15.382 1.00 91.25 81 GLU A N 1
ATOM 586 C CA . GLU A 1 81 ? 2.151 3.833 16.752 1.00 91.25 81 GLU A CA 1
ATOM 587 C C . GLU A 1 81 ? 1.452 2.529 17.168 1.00 91.25 81 GLU A C 1
ATOM 589 O O . GLU A 1 81 ? 2.074 1.623 17.713 1.00 91.25 81 GLU A O 1
ATOM 594 N N . THR A 1 82 ? 0.165 2.369 16.836 1.00 90.62 82 THR A N 1
ATOM 595 C CA . THR A 1 82 ? -0.565 1.118 17.106 1.00 90.62 82 THR A CA 1
ATOM 596 C C . THR A 1 82 ? 0.053 -0.074 16.370 1.00 90.62 82 THR A C 1
ATOM 598 O O . THR A 1 82 ? 0.141 -1.164 16.932 1.00 90.62 82 THR A O 1
ATOM 601 N N . LEU A 1 83 ? 0.457 0.104 15.108 1.00 88.81 83 LEU A N 1
ATOM 602 C CA . LEU A 1 83 ? 1.094 -0.957 14.324 1.00 88.81 83 LEU A CA 1
ATOM 603 C C . LEU A 1 83 ? 2.493 -1.294 14.851 1.00 88.81 83 LEU A C 1
ATOM 605 O O . LEU A 1 83 ? 2.833 -2.472 14.917 1.00 88.81 83 LEU A O 1
ATOM 609 N N . GLU A 1 84 ? 3.268 -0.284 15.240 1.00 88.19 84 GLU A N 1
ATOM 610 C CA . GLU A 1 84 ? 4.587 -0.434 15.859 1.00 88.19 84 GLU A CA 1
ATOM 611 C C . GLU A 1 84 ? 4.484 -1.238 17.160 1.00 88.19 84 GLU A C 1
ATOM 613 O O . GLU A 1 84 ? 5.139 -2.267 17.277 1.00 88.19 84 GLU A O 1
ATOM 618 N N . ILE A 1 85 ? 3.569 -0.874 18.069 1.00 86.88 85 ILE A N 1
ATOM 619 C CA . ILE A 1 85 ? 3.332 -1.611 19.324 1.00 86.88 85 ILE A CA 1
ATOM 620 C C . ILE A 1 85 ? 2.992 -3.078 19.049 1.00 86.88 85 ILE A C 1
ATOM 622 O O . ILE A 1 85 ? 3.546 -3.967 19.687 1.00 86.88 85 ILE A O 1
ATOM 626 N N . ILE A 1 86 ? 2.106 -3.357 18.087 1.00 83.50 86 ILE A N 1
ATOM 627 C CA . ILE A 1 86 ? 1.741 -4.740 17.743 1.00 83.50 86 ILE A CA 1
ATOM 628 C C . ILE A 1 86 ? 2.962 -5.510 17.226 1.00 83.50 86 ILE A C 1
ATOM 630 O O . ILE A 1 86 ? 3.131 -6.679 17.552 1.00 83.50 86 ILE A O 1
ATOM 634 N N . ILE A 1 87 ? 3.836 -4.880 16.444 1.00 78.56 87 ILE A N 1
ATOM 635 C CA . ILE A 1 87 ? 5.061 -5.520 15.951 1.00 78.56 87 ILE A CA 1
ATOM 636 C C . ILE A 1 87 ? 6.074 -5.745 17.081 1.00 78.56 87 ILE A C 1
ATOM 638 O O . ILE A 1 87 ? 6.709 -6.794 17.114 1.00 78.56 87 ILE A O 1
ATOM 642 N N . GLU A 1 88 ? 6.240 -4.787 17.992 1.00 80.19 88 GLU A N 1
ATOM 643 C CA . GLU A 1 88 ? 7.203 -4.874 19.095 1.00 80.19 88 GLU A CA 1
ATOM 644 C C . GLU A 1 88 ? 6.773 -5.852 20.194 1.00 80.19 88 GLU A C 1
ATOM 646 O O . GLU A 1 88 ? 7.608 -6.561 20.757 1.00 80.19 88 GLU A O 1
ATOM 651 N N . GLU A 1 89 ? 5.481 -5.890 20.521 1.00 78.44 89 GLU A N 1
ATOM 652 C CA . GLU A 1 89 ? 4.945 -6.750 21.580 1.00 78.44 89 GLU A CA 1
ATOM 653 C C . GLU A 1 89 ? 4.743 -8.201 21.122 1.00 78.44 89 GLU A C 1
ATOM 655 O O . GLU A 1 89 ? 4.569 -9.089 21.964 1.00 78.44 89 GLU A O 1
ATOM 660 N N . THR A 1 90 ? 4.824 -8.464 19.813 1.00 64.62 90 THR A N 1
ATOM 661 C CA . THR A 1 90 ? 4.598 -9.794 19.246 1.00 64.62 90 THR A CA 1
ATOM 662 C C . THR A 1 90 ? 5.854 -10.356 18.583 1.00 64.62 90 THR A C 1
ATOM 664 O O . THR A 1 90 ? 6.262 -9.926 17.510 1.00 64.62 90 THR A O 1
ATOM 667 N N . ASP A 1 91 ? 6.411 -11.428 19.155 1.00 59.91 91 ASP A N 1
ATOM 668 C CA . ASP A 1 91 ? 7.525 -12.187 18.555 1.00 59.91 91 ASP A CA 1
ATOM 669 C C . ASP A 1 91 ? 7.132 -12.930 17.245 1.00 59.91 91 ASP A C 1
ATOM 671 O O . ASP A 1 91 ? 7.992 -13.519 16.585 1.00 59.91 91 ASP A O 1
ATOM 675 N N . ASP A 1 92 ? 5.843 -12.934 16.862 1.00 64.62 92 ASP A N 1
ATOM 676 C CA . ASP A 1 92 ? 5.294 -13.598 15.666 1.00 64.62 92 ASP A CA 1
ATOM 677 C C . ASP A 1 92 ? 4.481 -12.635 14.781 1.00 64.62 92 ASP A C 1
ATOM 679 O O . ASP A 1 92 ? 3.247 -12.604 14.778 1.00 64.62 92 ASP A O 1
ATOM 683 N N . VAL A 1 93 ? 5.209 -11.860 13.977 1.00 57.97 93 VAL A N 1
ATOM 684 C CA . VAL A 1 93 ? 4.651 -10.900 13.011 1.00 57.97 93 VAL A CA 1
ATOM 685 C C . VAL A 1 93 ? 3.827 -11.591 11.916 1.00 57.97 93 VAL A C 1
ATOM 687 O O . VAL A 1 93 ? 2.857 -11.022 11.414 1.00 57.97 93 VAL A O 1
ATOM 690 N N . ALA A 1 94 ? 4.155 -12.837 11.557 1.00 59.84 94 ALA A N 1
ATOM 691 C CA . ALA A 1 94 ? 3.387 -13.591 10.566 1.00 59.84 94 ALA A CA 1
ATOM 692 C C . ALA A 1 94 ? 1.989 -13.976 11.086 1.00 59.84 94 ALA A C 1
ATOM 694 O O . ALA A 1 94 ? 1.057 -14.085 10.285 1.00 59.84 94 ALA A O 1
ATOM 695 N N . GLY A 1 95 ? 1.849 -14.148 12.405 1.00 64.00 95 GLY A N 1
ATOM 696 C CA . GLY A 1 95 ? 0.579 -14.356 13.093 1.00 64.00 95 GLY A CA 1
ATOM 697 C C . GLY A 1 95 ? -0.224 -13.065 13.235 1.00 64.00 95 GLY A C 1
ATOM 698 O O . GLY A 1 95 ? -1.201 -12.860 12.519 1.00 64.00 95 GLY A O 1
ATOM 699 N N . GLU A 1 96 ? 0.188 -12.167 14.132 1.00 67.75 96 GLU A N 1
ATOM 700 C CA . GLU A 1 96 ? -0.696 -11.077 14.574 1.00 67.75 96 GLU A CA 1
ATOM 701 C C . GLU A 1 96 ? -0.836 -9.940 13.562 1.00 67.75 96 GLU A C 1
ATOM 703 O O . GLU A 1 96 ? -1.956 -9.519 13.274 1.00 67.75 96 GLU A O 1
ATOM 708 N N . LEU A 1 97 ? 0.254 -9.485 12.931 1.00 73.94 97 LEU A N 1
ATOM 709 C CA . LEU A 1 97 ? 0.141 -8.510 11.838 1.00 73.94 97 LEU A CA 1
ATOM 710 C C . LEU A 1 97 ? -0.588 -9.139 10.643 1.00 73.94 97 LEU A C 1
ATOM 712 O O . LEU A 1 97 ? -1.374 -8.475 9.966 1.00 73.94 97 LEU A O 1
ATOM 716 N N . GLY A 1 98 ? -0.369 -10.438 10.416 1.00 75.75 98 GLY A N 1
ATOM 717 C CA . GLY A 1 98 ? -1.088 -11.241 9.434 1.00 75.75 98 GLY A CA 1
ATOM 718 C C . GLY A 1 98 ? -2.606 -11.245 9.643 1.00 75.75 98 GLY A C 1
ATOM 719 O O . GLY A 1 98 ? -3.341 -11.137 8.655 1.00 75.75 98 GLY A O 1
ATOM 720 N N . ASP A 1 99 ? -3.058 -11.303 10.894 1.00 84.12 99 ASP A N 1
ATOM 721 C CA . ASP A 1 99 ? -4.471 -11.288 11.283 1.00 84.12 99 ASP A CA 1
ATOM 722 C C . ASP A 1 99 ? -5.135 -9.918 11.080 1.00 84.12 99 ASP A C 1
ATOM 724 O O . ASP A 1 99 ? -6.342 -9.847 10.836 1.00 84.12 99 ASP A O 1
ATOM 728 N N . LEU A 1 100 ? -4.360 -8.826 11.108 1.00 89.06 100 LEU A N 1
ATOM 729 C CA . LEU A 1 100 ? -4.879 -7.486 10.810 1.00 89.06 100 LEU A CA 1
ATOM 730 C C . LEU A 1 100 ? -5.148 -7.280 9.315 1.00 89.06 100 LEU A C 1
ATOM 732 O O . LEU A 1 100 ? -5.944 -6.414 8.944 1.00 89.06 100 LEU A O 1
ATOM 736 N N . VAL A 1 101 ? -4.471 -8.025 8.436 1.00 91.12 101 VAL A N 1
ATOM 737 C CA . VAL A 1 101 ? -4.581 -7.844 6.982 1.00 91.12 101 VAL A CA 1
ATOM 738 C C . VAL A 1 101 ? -5.911 -8.385 6.474 1.00 91.12 101 VAL A C 1
ATOM 740 O O . VAL A 1 101 ? -6.154 -9.590 6.420 1.00 91.12 101 VAL A O 1
ATOM 743 N N . LEU A 1 102 ? -6.739 -7.475 5.976 1.00 94.44 102 LEU A N 1
ATOM 744 C CA . LEU A 1 102 ? -7.964 -7.805 5.263 1.00 94.44 102 LEU A CA 1
ATOM 745 C C . LEU A 1 102 ? -7.722 -8.123 3.787 1.00 94.44 102 LEU A C 1
ATOM 747 O O . LEU A 1 102 ? -8.447 -8.939 3.220 1.00 94.44 102 LEU A O 1
ATOM 751 N N . ASP A 1 103 ? -6.769 -7.435 3.154 1.00 95.88 103 ASP A N 1
ATOM 752 C CA . ASP A 1 103 ? -6.434 -7.629 1.742 1.00 95.88 103 ASP A CA 1
ATOM 753 C C . ASP A 1 103 ? -4.989 -7.207 1.442 1.00 95.88 103 ASP A C 1
ATOM 755 O O . ASP A 1 103 ? -4.441 -6.302 2.078 1.00 95.88 103 ASP A O 1
ATOM 759 N N . TYR A 1 104 ? -4.380 -7.852 0.451 1.00 95.00 104 TYR A N 1
ATOM 760 C CA . TYR A 1 104 ? -3.021 -7.587 -0.003 1.00 95.00 104 TYR A CA 1
ATOM 761 C C . TYR A 1 104 ? -2.891 -7.817 -1.508 1.00 95.00 104 TYR A C 1
ATOM 763 O O . TYR A 1 104 ? -3.323 -8.833 -2.047 1.00 95.00 104 TYR A O 1
ATOM 771 N N . SER A 1 105 ? -2.193 -6.896 -2.171 1.00 97.12 105 SER A N 1
ATOM 772 C CA . SER A 1 105 ? -1.795 -7.060 -3.562 1.00 97.12 105 SER A CA 1
ATOM 773 C C . SER A 1 105 ? -0.463 -6.367 -3.780 1.00 97.12 105 SER A C 1
ATOM 775 O O . SER A 1 105 ? -0.284 -5.204 -3.418 1.00 97.12 105 SER A O 1
ATOM 777 N N . GLY A 1 106 ? 0.458 -7.073 -4.424 1.00 96.62 106 GLY A N 1
ATOM 778 C CA . GLY A 1 106 ? 1.762 -6.547 -4.775 1.00 96.62 106 GLY A CA 1
ATOM 779 C C . GLY A 1 106 ? 2.264 -7.129 -6.083 1.00 96.62 106 GLY A C 1
ATOM 780 O O . GLY A 1 106 ? 1.990 -8.280 -6.426 1.00 96.62 106 GLY A O 1
ATOM 781 N N . THR A 1 107 ? 3.027 -6.318 -6.803 1.00 97.56 107 THR A N 1
ATOM 782 C CA . THR A 1 107 ? 3.544 -6.648 -8.126 1.00 97.56 107 THR A CA 1
ATOM 783 C C . THR A 1 107 ? 4.973 -6.148 -8.251 1.00 97.56 107 THR A C 1
ATOM 785 O O . THR A 1 107 ? 5.289 -5.006 -7.914 1.00 97.56 107 THR A O 1
ATOM 788 N N . VAL A 1 108 ? 5.835 -7.007 -8.784 1.00 96.62 108 VAL A N 1
ATOM 789 C CA . VAL A 1 108 ? 7.119 -6.607 -9.352 1.00 96.62 108 VAL A CA 1
ATOM 790 C C . VAL A 1 108 ? 6.888 -6.328 -10.831 1.00 96.62 108 VAL A C 1
ATOM 792 O O . VAL A 1 108 ? 6.562 -7.235 -11.598 1.00 96.62 108 VAL A O 1
ATOM 795 N N . TYR A 1 109 ? 7.051 -5.070 -11.213 1.00 95.81 109 TYR A N 1
ATOM 796 C CA . TYR A 1 109 ? 6.948 -4.579 -12.577 1.00 95.81 109 TYR A CA 1
ATOM 797 C C . TYR A 1 109 ? 8.335 -4.606 -13.215 1.00 95.81 109 TYR A C 1
ATOM 799 O O . TYR A 1 109 ? 9.211 -3.825 -12.841 1.00 95.81 109 TYR A O 1
ATOM 807 N N . ALA A 1 110 ? 8.552 -5.514 -14.163 1.00 92.94 110 ALA A N 1
ATOM 808 C CA . ALA A 1 110 ? 9.843 -5.698 -14.822 1.00 92.94 110 ALA A CA 1
ATOM 809 C C . ALA A 1 110 ? 9.696 -5.691 -16.348 1.00 92.94 110 ALA A C 1
ATOM 811 O O . ALA A 1 110 ? 8.631 -6.004 -16.884 1.00 92.94 110 ALA A O 1
ATOM 812 N N . ALA A 1 111 ? 10.787 -5.388 -17.057 1.00 86.75 111 ALA A N 1
ATOM 813 C CA . ALA A 1 111 ? 10.830 -5.406 -18.522 1.00 86.75 111 ALA A CA 1
ATOM 814 C C . ALA A 1 111 ? 10.466 -6.786 -19.107 1.00 86.75 111 ALA A C 1
ATOM 816 O O . ALA A 1 111 ? 9.756 -6.885 -20.104 1.00 86.75 111 ALA A O 1
ATOM 817 N N . GLY A 1 112 ? 10.884 -7.865 -18.434 1.00 87.50 112 GLY A N 1
ATOM 818 C CA . GLY A 1 112 ? 10.574 -9.249 -18.812 1.00 87.50 112 GLY A CA 1
ATOM 819 C C . GLY A 1 112 ? 9.150 -9.715 -18.483 1.00 87.50 112 GLY A C 1
ATOM 820 O O . GLY A 1 112 ? 8.824 -10.873 -18.744 1.00 87.50 112 GLY A O 1
ATOM 821 N N . GLY A 1 113 ? 8.316 -8.846 -17.910 1.00 90.06 113 GLY A N 1
ATOM 822 C CA . GLY A 1 113 ? 6.946 -9.148 -17.514 1.00 90.06 113 GLY A CA 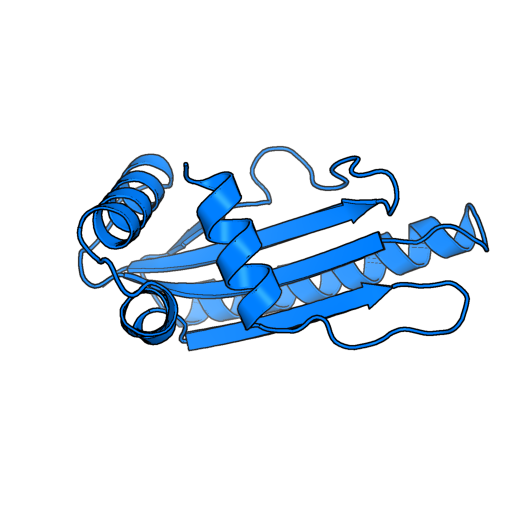1
ATOM 823 C C . GLY A 1 113 ? 6.698 -8.952 -16.024 1.00 90.06 113 GLY A C 1
ATOM 824 O O . GLY A 1 113 ? 7.596 -9.076 -15.187 1.00 90.06 113 GLY A O 1
ATOM 825 N N . ASP A 1 114 ? 5.443 -8.653 -15.710 1.00 95.81 114 ASP A N 1
ATOM 826 C CA . ASP A 1 114 ? 4.993 -8.435 -14.343 1.00 95.81 114 ASP A CA 1
ATOM 827 C C . ASP A 1 114 ? 4.838 -9.778 -13.627 1.00 95.81 114 ASP A C 1
ATOM 829 O O . ASP A 1 114 ? 4.373 -10.767 -14.202 1.00 95.81 114 ASP A O 1
ATOM 833 N N . ARG A 1 115 ? 5.220 -9.817 -12.352 1.00 96.38 115 ARG A N 1
ATOM 834 C CA . ARG A 1 115 ? 5.056 -10.996 -11.495 1.00 96.38 115 ARG A CA 1
ATOM 835 C C . ARG A 1 115 ? 4.517 -10.587 -10.128 1.00 96.38 115 ARG A C 1
ATOM 837 O O . ARG A 1 115 ? 4.833 -9.488 -9.671 1.00 96.38 115 ARG A O 1
ATOM 844 N N . PRO A 1 116 ? 3.743 -11.451 -9.455 1.00 96.44 116 PRO A N 1
ATOM 845 C CA . PRO A 1 116 ? 3.264 -11.151 -8.114 1.00 96.44 116 PRO A CA 1
ATOM 846 C C . PRO A 1 116 ? 4.441 -10.945 -7.152 1.00 96.44 116 PRO A C 1
ATOM 848 O O . PRO A 1 116 ? 5.457 -11.647 -7.227 1.00 96.44 116 PRO A O 1
ATOM 851 N N . LEU A 1 117 ? 4.290 -9.976 -6.255 1.00 94.38 117 LEU A N 1
ATOM 852 C CA . LEU A 1 117 ? 5.110 -9.839 -5.058 1.00 94.38 117 LEU A CA 1
ATOM 853 C C . LEU A 1 117 ? 4.460 -10.666 -3.944 1.00 94.38 117 LEU A C 1
ATOM 855 O O . LEU A 1 117 ? 3.240 -10.653 -3.790 1.00 94.38 117 LEU A O 1
ATOM 859 N N . ALA A 1 118 ? 5.273 -11.417 -3.204 1.00 91.88 118 ALA A N 1
ATOM 860 C CA . ALA A 1 118 ? 4.785 -12.229 -2.097 1.00 91.88 118 ALA A CA 1
ATOM 861 C C . ALA A 1 118 ? 4.289 -11.336 -0.952 1.00 91.88 118 ALA A C 1
ATOM 863 O O . ALA A 1 118 ? 4.914 -10.320 -0.637 1.00 91.88 118 ALA A O 1
ATOM 864 N N . ARG A 1 119 ? 3.187 -11.742 -0.317 1.00 88.44 119 ARG A N 1
ATOM 865 C CA . ARG A 1 119 ? 2.593 -11.020 0.814 1.00 88.44 119 ARG A CA 1
ATOM 866 C C . ARG A 1 119 ? 3.564 -10.927 1.981 1.00 88.44 119 ARG A C 1
ATOM 868 O O . ARG A 1 119 ? 3.701 -9.862 2.565 1.00 88.44 119 ARG A O 1
ATOM 875 N N . GLU A 1 120 ? 4.249 -12.023 2.272 1.00 85.88 120 GLU A N 1
ATOM 876 C CA . GLU A 1 120 ? 5.237 -12.150 3.340 1.00 85.88 120 GLU A CA 1
ATOM 877 C C . GLU A 1 120 ? 6.350 -11.114 3.163 1.00 85.88 120 GLU A C 1
ATOM 879 O O . GLU A 1 120 ? 6.638 -10.360 4.079 1.00 85.88 120 GLU A O 1
ATOM 884 N N . GLN A 1 121 ? 6.860 -10.958 1.937 1.00 84.00 121 GLN A N 1
ATOM 885 C CA . GLN A 1 121 ? 7.878 -9.951 1.629 1.00 84.00 121 GLN A CA 1
ATOM 886 C C . GLN A 1 121 ? 7.381 -8.518 1.869 1.00 84.00 121 GLN A C 1
ATOM 888 O O . GLN A 1 121 ? 8.157 -7.652 2.258 1.00 84.00 121 GLN A O 1
ATOM 893 N N . ALA A 1 122 ? 6.105 -8.233 1.602 1.00 81.31 122 ALA A N 1
ATOM 894 C CA . ALA A 1 122 ? 5.548 -6.910 1.864 1.00 81.31 122 ALA A CA 1
ATOM 895 C C . ALA A 1 122 ? 5.274 -6.668 3.352 1.00 81.31 122 ALA A C 1
ATOM 897 O O . ALA A 1 122 ? 5.409 -5.535 3.798 1.00 81.31 122 ALA A O 1
ATOM 898 N N . ILE A 1 123 ? 4.922 -7.712 4.107 1.00 82.19 123 ILE A N 1
ATOM 899 C CA . ILE A 1 123 ? 4.837 -7.656 5.570 1.00 82.19 123 ILE A CA 1
ATOM 900 C C . ILE A 1 123 ? 6.228 -7.381 6.155 1.00 82.19 123 ILE A C 1
ATOM 902 O O . ILE A 1 123 ? 6.359 -6.450 6.942 1.00 82.19 123 ILE A O 1
ATOM 906 N N . ASP A 1 124 ? 7.268 -8.079 5.695 1.00 83.19 124 ASP A N 1
ATOM 907 C CA . ASP A 1 124 ? 8.653 -7.826 6.114 1.00 83.19 124 ASP A CA 1
ATOM 908 C C . ASP A 1 124 ? 9.081 -6.382 5.801 1.00 83.19 124 ASP A C 1
ATOM 910 O O . ASP A 1 124 ? 9.694 -5.707 6.626 1.00 83.19 124 ASP A O 1
ATOM 914 N N . ASN A 1 125 ? 8.725 -5.876 4.615 1.00 82.50 125 ASN A N 1
ATOM 915 C CA . ASN A 1 125 ? 9.017 -4.495 4.230 1.00 82.50 125 ASN A CA 1
ATOM 916 C C . ASN A 1 125 ? 8.234 -3.478 5.075 1.00 82.50 125 ASN A C 1
ATOM 918 O O . ASN A 1 125 ? 8.775 -2.428 5.406 1.00 82.50 125 ASN A O 1
ATOM 922 N N . LEU A 1 126 ? 6.973 -3.768 5.410 1.00 82.62 126 LEU A N 1
ATOM 923 C CA . LEU A 1 126 ? 6.166 -2.934 6.300 1.00 82.62 126 LEU A CA 1
ATOM 924 C C . LEU A 1 126 ? 6.784 -2.889 7.698 1.00 82.62 126 LEU A C 1
ATOM 926 O O . LEU A 1 126 ? 6.916 -1.811 8.264 1.00 82.62 126 LEU A O 1
ATOM 930 N N . GLN A 1 127 ? 7.207 -4.038 8.222 1.00 80.56 127 GLN A N 1
ATOM 931 C CA . GLN A 1 127 ? 7.894 -4.124 9.502 1.00 80.56 127 GLN A CA 1
ATOM 932 C C . GLN A 1 127 ? 9.184 -3.300 9.493 1.00 80.56 127 GLN A C 1
ATOM 934 O O . GLN A 1 127 ? 9.363 -2.445 10.349 1.00 80.56 127 GLN A O 1
ATOM 939 N N . ALA A 1 128 ? 10.033 -3.488 8.481 1.00 82.69 128 ALA A N 1
ATOM 940 C CA . ALA A 1 128 ? 11.273 -2.729 8.336 1.00 82.69 128 ALA A CA 1
ATOM 941 C C . ALA A 1 128 ? 11.056 -1.220 8.118 1.00 82.69 128 ALA A C 1
ATOM 943 O O . ALA A 1 128 ? 11.976 -0.436 8.319 1.00 82.69 128 ALA A O 1
ATOM 944 N N . TRP A 1 129 ? 9.875 -0.806 7.656 1.00 82.81 129 TRP A N 1
ATOM 945 C CA . TRP A 1 129 ? 9.518 0.606 7.529 1.00 82.81 129 TRP A CA 1
ATOM 946 C C . TRP A 1 129 ? 9.055 1.218 8.860 1.00 82.81 129 TRP A C 1
ATOM 948 O O . TRP A 1 129 ? 9.196 2.425 9.047 1.00 82.81 129 TRP A O 1
ATOM 958 N N . LEU A 1 130 ? 8.521 0.398 9.770 1.00 80.50 130 LEU A N 1
ATOM 959 C CA . LEU A 1 130 ? 8.023 0.813 11.084 1.00 80.50 130 LEU A CA 1
ATOM 960 C C . LEU A 1 130 ? 9.100 0.794 12.187 1.00 80.50 130 LEU A C 1
ATOM 962 O O . LEU A 1 130 ? 8.913 1.481 13.182 1.00 80.50 130 LEU A O 1
ATOM 966 N N . THR A 1 131 ? 10.204 0.052 12.014 1.00 73.62 131 THR A N 1
ATOM 967 C CA . THR A 1 131 ? 11.301 -0.115 13.002 1.00 73.62 131 THR A CA 1
ATOM 968 C C . THR A 1 131 ? 12.634 0.451 12.520 1.00 73.62 131 THR A C 1
ATOM 970 O O . THR A 1 131 ? 13.362 1.092 13.310 1.00 73.62 131 THR A O 1
#

pLDDT: mean 90.05, std 8.71, range [57.97, 98.38]

Secondary structure (DSSP, 8-state):
-EEEEEEEEEETTS-B-SPTT-SEEEESSHHHHHHHHHHHHHHHHHHHHHHHHH-TT--EEEEEEEEEESS--SSHHHHHHHHHHHHHH-S-TTTHHHHHEEEEEEEEE-TT--EEPPHHHHHHHHHHHH-